Protein AF-A0AAV5JNC8-F1 (afdb_monomer_lite)

Radius of gyration: 47.77 Å; chains: 1; bounding box: 81×53×137 Å

Secondary structure (DSSP, 8-state):
-----------HHHHHHHHHHHHHHHHHHHHHHHHHHHHHHHHHHHHHHHHHHHHHHHHHHHHHHHHHHHHHHHHHHHHHHHHHHHHHHHHHHHHHHHHHHHHHHTT-HHHHHHHHHHHHHHHHHHHHHHHHT------

pLDDT: mean 85.84, std 18.43, range [35.84, 98.5]

Sequence (139 aa):
MAPVAARRACNPIEQTASKSAMQRQKKIKMDKKIKKTMKRLKVDMAKISKDQRGIREEQRKIREKLEEIGSQCAQLREETELIFKQKAGNQVLLILVFQIIKARQDRDFGKAASLACTLRDLIAKQKGKRMLMACPKRV

Foldseek 3Di:
DDDDDDPPPDDVVVVVVVVVVVVVVVVVVVVVVVVVVVVVVVVVVVVVVVVVVVVVVVVVVVVVVVVVVVVVVVVVVVVVVVVVVVVVLVVVLVVLVVVLVVCVVVVVVVSNVVSVVVSVVSVVVVVVVVVVPPDDPDD

Structure (mmCIF, N/CA/C/O backbone):
data_AF-A0AAV5JNC8-F1
#
_entry.id   AF-A0AAV5JNC8-F1
#
loop_
_atom_site.group_PDB
_atom_site.id
_atom_site.type_symbol
_atom_site.label_atom_id
_atom_site.label_alt_id
_atom_site.label_comp_id
_atom_site.label_asym_id
_atom_site.label_entity_id
_atom_site.label_seq_id
_atom_site.pdbx_PDB_ins_code
_atom_site.Cartn_x
_atom_site.Cartn_y
_atom_site.Cartn_z
_atom_site.occupancy
_atom_site.B_iso_or_equiv
_atom_site.auth_seq_id
_atom_site.auth_comp_id
_atom_site.auth_asym_id
_atom_site.auth_atom_id
_atom_site.pdbx_PDB_model_num
ATOM 1 N N . MET A 1 1 ? 48.790 38.769 -94.640 1.00 44.72 1 MET A N 1
ATOM 2 C CA . MET A 1 1 ? 49.067 37.666 -93.697 1.00 44.72 1 MET A CA 1
ATOM 3 C C . MET A 1 1 ? 48.108 37.759 -92.520 1.00 44.72 1 MET A C 1
ATOM 5 O O . MET A 1 1 ? 48.087 38.793 -91.874 1.00 44.72 1 MET A O 1
ATOM 9 N N . ALA A 1 2 ? 47.325 36.711 -92.259 1.00 38.22 2 ALA A N 1
ATOM 10 C CA . ALA A 1 2 ? 46.597 36.507 -91.004 1.00 38.22 2 ALA A CA 1
ATOM 11 C C . ALA A 1 2 ? 46.533 34.989 -90.746 1.00 38.22 2 ALA A C 1
ATOM 13 O O . ALA A 1 2 ? 46.202 34.257 -91.683 1.00 38.22 2 ALA A O 1
ATOM 14 N N . PRO A 1 3 ? 46.876 34.479 -89.549 1.00 53.50 3 PRO A N 1
ATOM 15 C CA . PRO A 1 3 ? 46.793 33.052 -89.291 1.00 53.50 3 PRO A CA 1
ATOM 16 C C . PRO A 1 3 ? 45.332 32.683 -89.027 1.00 53.50 3 PRO A C 1
ATOM 18 O O . PRO A 1 3 ? 44.703 33.176 -88.090 1.00 53.50 3 PRO A O 1
ATOM 21 N N . VAL A 1 4 ? 44.781 31.808 -89.866 1.00 50.28 4 VAL A N 1
ATOM 22 C CA . VAL A 1 4 ? 43.481 31.183 -89.620 1.00 50.28 4 VAL A CA 1
ATOM 23 C C . VAL A 1 4 ? 43.648 30.256 -88.420 1.00 50.28 4 VAL A C 1
ATOM 25 O O . VAL A 1 4 ? 44.369 29.262 -88.479 1.00 50.28 4 VAL A O 1
ATOM 28 N N . ALA A 1 5 ? 43.011 30.613 -87.308 1.00 53.72 5 ALA A N 1
ATOM 29 C CA . ALA A 1 5 ? 42.992 29.808 -86.099 1.00 53.72 5 ALA A CA 1
ATOM 30 C C . ALA A 1 5 ? 42.397 28.425 -86.406 1.00 53.72 5 ALA A C 1
ATOM 32 O O . ALA A 1 5 ? 41.202 28.294 -86.686 1.00 53.72 5 ALA A O 1
ATOM 33 N N . ALA A 1 6 ? 43.229 27.386 -86.331 1.00 51.44 6 ALA A N 1
ATOM 34 C CA . ALA A 1 6 ? 42.772 26.008 -86.350 1.00 51.44 6 ALA A CA 1
ATOM 35 C C . ALA A 1 6 ? 41.863 25.790 -85.132 1.00 51.44 6 ALA A C 1
ATOM 37 O O . ALA A 1 6 ? 42.324 25.727 -83.990 1.00 51.44 6 ALA A O 1
ATOM 38 N N . ARG A 1 7 ? 40.547 25.696 -85.361 1.00 50.75 7 ARG A N 1
ATOM 39 C CA . ARG A 1 7 ? 39.620 25.222 -84.332 1.00 50.75 7 ARG A CA 1
ATOM 40 C C . ARG A 1 7 ? 40.045 23.801 -83.975 1.00 50.75 7 ARG A C 1
ATOM 42 O O . ARG A 1 7 ? 39.863 22.888 -84.773 1.00 50.75 7 ARG A O 1
ATOM 49 N N . ARG A 1 8 ? 40.603 23.609 -82.775 1.00 51.38 8 ARG A N 1
ATOM 50 C CA . ARG A 1 8 ? 40.710 22.283 -82.156 1.00 51.38 8 ARG A CA 1
ATOM 51 C C . ARG A 1 8 ? 39.294 21.713 -82.069 1.00 51.38 8 ARG A C 1
ATOM 53 O O . ARG A 1 8 ? 38.520 22.107 -81.198 1.00 51.38 8 ARG A O 1
ATOM 60 N N . ALA A 1 9 ? 38.949 20.818 -82.989 1.00 51.72 9 ALA A N 1
ATOM 61 C CA . ALA A 1 9 ? 37.780 19.971 -82.852 1.00 51.72 9 ALA A CA 1
ATOM 62 C C . ALA A 1 9 ? 38.022 19.086 -81.625 1.00 51.72 9 ALA A C 1
ATOM 64 O O . ALA A 1 9 ? 38.915 18.243 -81.611 1.00 51.72 9 ALA A O 1
ATOM 65 N N . CYS A 1 10 ? 37.295 19.354 -80.544 1.00 53.88 10 CYS A N 1
ATOM 66 C CA . CYS A 1 10 ? 37.383 18.547 -79.340 1.00 53.88 10 CYS A CA 1
ATOM 67 C C . CYS A 1 10 ? 36.734 17.187 -79.637 1.00 53.88 10 CYS A C 1
ATOM 69 O O . CYS A 1 10 ? 35.548 17.130 -79.966 1.00 53.88 10 CYS A O 1
ATOM 71 N N . ASN A 1 11 ? 37.519 16.109 -79.566 1.00 57.88 11 ASN A N 1
ATOM 72 C CA . ASN A 1 11 ? 37.069 14.762 -79.907 1.00 57.88 11 ASN A CA 1
ATOM 73 C C . ASN A 1 11 ? 35.966 14.285 -78.933 1.00 57.88 11 ASN A C 1
ATOM 75 O O . ASN A 1 11 ? 36.167 14.318 -77.714 1.00 57.88 11 ASN A O 1
ATOM 79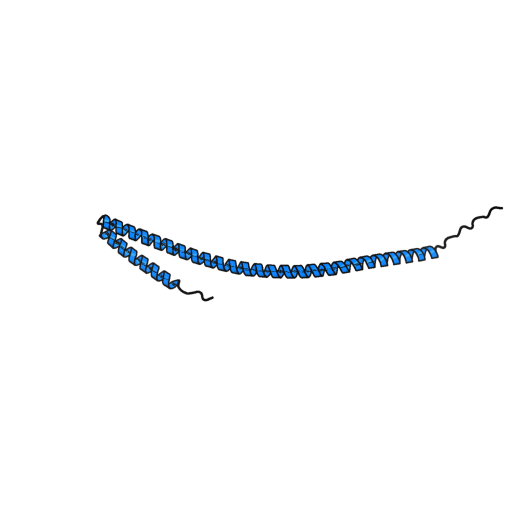 N N . PRO A 1 12 ? 34.818 13.774 -79.423 1.00 54.94 12 PRO A N 1
ATOM 80 C CA . PRO A 1 12 ? 33.723 13.277 -78.578 1.00 54.94 12 PRO A CA 1
ATOM 81 C C . PRO A 1 12 ? 34.144 12.158 -77.607 1.00 54.94 12 PRO A C 1
ATOM 83 O O . PRO A 1 12 ? 33.604 12.037 -76.506 1.00 54.94 12 PRO A O 1
ATOM 86 N N . ILE A 1 13 ? 35.150 11.363 -77.982 1.00 53.31 13 ILE A N 1
ATOM 87 C CA . ILE A 1 13 ? 35.663 10.227 -77.202 1.00 53.31 13 ILE A CA 1
ATOM 88 C C . ILE A 1 13 ? 36.350 10.703 -75.906 1.00 53.31 13 ILE A C 1
ATOM 90 O O . ILE A 1 13 ? 36.084 10.157 -74.835 1.00 53.31 13 ILE A O 1
ATOM 94 N N . GLU A 1 14 ? 37.129 11.789 -75.944 1.00 49.56 14 GLU A N 1
ATOM 95 C CA . GLU A 1 14 ? 37.761 12.366 -74.742 1.00 49.56 14 GLU A CA 1
ATOM 96 C C . GLU A 1 14 ? 36.726 12.987 -73.786 1.00 49.56 14 GLU A C 1
ATOM 98 O O . GLU A 1 14 ? 36.845 12.889 -72.560 1.00 49.56 14 GLU A O 1
ATOM 103 N N . GLN A 1 15 ? 35.643 13.557 -74.329 1.00 54.50 15 GLN A N 1
ATOM 104 C CA . GLN A 1 15 ? 34.549 14.111 -73.526 1.00 54.50 15 GLN A CA 1
ATOM 105 C C . GLN A 1 15 ? 33.727 13.028 -72.810 1.00 54.50 15 GLN A C 1
ATOM 107 O O . GLN A 1 15 ? 33.254 13.255 -71.695 1.00 54.50 15 GLN A O 1
ATOM 112 N N . THR A 1 16 ? 33.545 11.851 -73.417 1.00 54.56 16 THR A N 1
ATOM 113 C CA . THR A 1 16 ? 32.802 10.734 -72.800 1.00 54.56 16 THR A CA 1
ATOM 114 C C . THR A 1 16 ? 33.594 10.038 -71.688 1.00 54.56 16 THR A C 1
ATOM 116 O O . THR A 1 16 ? 33.025 9.758 -70.629 1.00 54.56 16 THR A O 1
ATOM 119 N N . ALA A 1 17 ? 34.909 9.854 -71.854 1.00 57.62 17 ALA A N 1
ATOM 120 C CA . ALA A 1 17 ? 35.793 9.310 -70.818 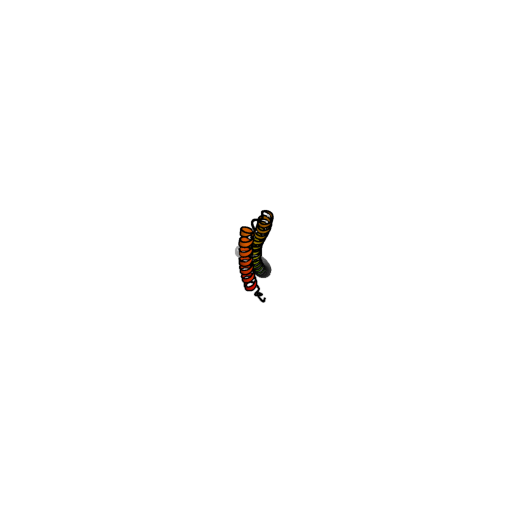1.00 57.62 17 ALA A CA 1
ATOM 121 C C . ALA A 1 17 ? 35.926 10.248 -69.598 1.00 57.62 17 ALA A C 1
ATOM 123 O O . ALA A 1 17 ? 35.885 9.804 -68.449 1.00 57.62 17 ALA A O 1
ATOM 124 N N . SER A 1 18 ? 35.997 11.563 -69.829 1.00 61.97 18 SER A N 1
ATOM 125 C CA . SER A 1 18 ? 36.025 12.571 -68.758 1.00 61.97 18 SER A CA 1
ATOM 126 C C . SER A 1 18 ? 34.704 12.621 -67.965 1.00 61.97 18 SER A C 1
ATOM 128 O O . SER A 1 18 ? 34.698 12.675 -66.729 1.00 61.97 18 SER A O 1
ATOM 130 N N . LYS A 1 19 ? 33.554 12.494 -68.647 1.00 66.06 19 LYS A N 1
ATOM 131 C CA . LYS A 1 19 ? 32.226 12.430 -68.007 1.00 66.06 19 LYS A CA 1
ATOM 132 C C . LYS A 1 19 ? 32.032 11.159 -67.169 1.00 66.06 19 LYS A C 1
ATOM 134 O O . LYS A 1 19 ? 31.502 11.252 -66.057 1.00 66.06 19 LYS A O 1
ATOM 139 N N . SER A 1 20 ? 32.478 9.996 -67.652 1.00 71.31 20 SER A N 1
ATOM 140 C CA . SER A 1 20 ? 32.364 8.722 -66.923 1.00 71.31 20 SER A CA 1
ATOM 141 C C . SER A 1 20 ? 33.287 8.670 -65.696 1.00 71.31 20 SER A C 1
ATOM 143 O O . SER A 1 20 ? 32.867 8.230 -64.619 1.00 71.31 20 SER A O 1
ATOM 145 N N . ALA A 1 21 ? 34.499 9.226 -65.794 1.00 77.69 21 ALA A N 1
ATOM 146 C CA . ALA A 1 21 ? 35.404 9.406 -64.660 1.00 77.69 21 ALA A CA 1
ATOM 147 C C . ALA A 1 21 ? 34.809 10.346 -63.594 1.00 77.69 21 ALA A C 1
ATOM 149 O O . ALA A 1 21 ? 34.814 10.022 -62.400 1.00 77.69 21 ALA A O 1
ATOM 150 N N . MET A 1 22 ? 34.204 11.466 -64.012 1.00 77.56 22 MET A N 1
ATOM 151 C CA . MET A 1 22 ? 33.528 12.398 -63.104 1.00 77.56 22 MET A CA 1
ATOM 152 C C . MET A 1 22 ? 32.323 11.749 -62.397 1.00 77.56 22 MET A C 1
ATOM 154 O O . MET A 1 22 ? 32.132 11.946 -61.193 1.00 77.56 22 MET A O 1
ATOM 158 N N . GLN A 1 23 ? 31.518 10.945 -63.102 1.00 83.12 23 GLN A N 1
ATOM 159 C CA . GLN A 1 23 ? 30.410 10.189 -62.501 1.00 83.12 23 GLN A CA 1
ATOM 160 C C . GLN A 1 23 ? 30.901 9.149 -61.484 1.00 83.12 23 GLN A C 1
ATOM 162 O O . GLN A 1 23 ? 30.362 9.069 -60.376 1.00 83.12 23 GLN A O 1
ATOM 167 N N . ARG A 1 24 ? 31.971 8.407 -61.800 1.00 86.25 24 ARG A N 1
ATOM 168 C CA . ARG A 1 24 ? 32.594 7.449 -60.873 1.00 86.25 24 ARG A CA 1
ATOM 169 C C . ARG A 1 24 ? 33.103 8.140 -59.608 1.00 86.25 24 ARG A C 1
ATOM 171 O O . ARG A 1 24 ? 32.877 7.652 -58.501 1.00 86.25 24 ARG A O 1
ATOM 178 N N . GLN A 1 25 ? 33.722 9.312 -59.742 1.00 86.94 25 GLN A N 1
ATOM 179 C CA . GLN A 1 25 ? 34.212 10.084 -58.600 1.00 86.94 25 GLN A CA 1
ATOM 180 C C . GLN A 1 25 ? 33.070 10.640 -57.733 1.00 86.94 25 GLN A C 1
ATOM 182 O O . GLN A 1 25 ? 33.182 10.647 -56.504 1.00 86.94 25 GLN A O 1
ATOM 187 N N . LYS A 1 26 ? 31.946 11.054 -58.341 1.00 89.00 26 LYS A N 1
ATOM 188 C CA . LYS A 1 26 ? 30.717 11.426 -57.613 1.00 89.00 26 LYS A CA 1
ATOM 189 C C . LYS A 1 26 ? 30.156 10.240 -56.822 1.00 89.00 26 LYS A C 1
ATOM 191 O O . LYS A 1 26 ? 29.861 10.408 -55.640 1.00 89.00 26 LYS A O 1
ATOM 196 N N . LYS A 1 27 ? 30.095 9.045 -57.421 1.00 91.25 27 LYS A N 1
ATOM 197 C CA . LYS A 1 27 ? 29.639 7.813 -56.753 1.00 91.25 27 LYS A CA 1
ATOM 198 C C . LYS A 1 27 ? 30.511 7.462 -55.543 1.00 91.25 27 LYS A C 1
ATOM 200 O O . LYS A 1 27 ? 29.994 7.353 -54.439 1.00 91.25 27 LYS A O 1
ATOM 205 N N . ILE A 1 28 ? 31.839 7.464 -55.699 1.00 91.19 28 ILE A N 1
ATOM 206 C CA . ILE A 1 28 ? 32.786 7.220 -54.592 1.00 91.19 28 ILE A CA 1
ATOM 207 C C . ILE A 1 28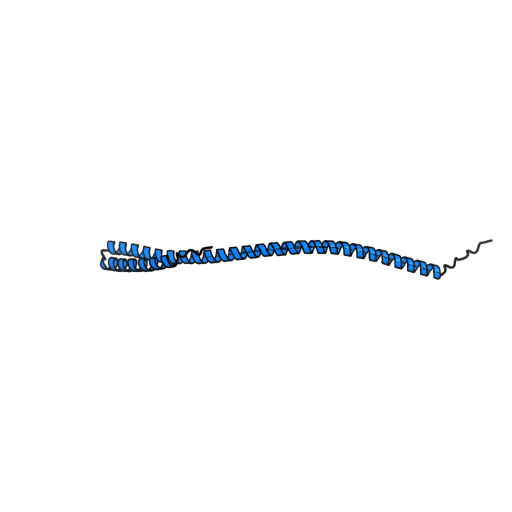 ? 32.602 8.234 -53.451 1.00 91.19 28 ILE A C 1
ATOM 209 O O . ILE A 1 28 ? 32.677 7.877 -52.273 1.00 91.19 28 ILE A O 1
ATOM 213 N N . LYS A 1 29 ? 32.369 9.516 -53.768 1.00 92.69 29 LYS A N 1
ATOM 214 C CA . LYS A 1 29 ? 32.100 10.549 -52.754 1.00 92.69 29 LYS A CA 1
ATOM 215 C C . LYS A 1 29 ? 30.784 10.286 -52.013 1.00 92.69 29 LYS A C 1
ATOM 217 O O . LYS A 1 29 ? 30.753 10.454 -50.794 1.00 92.69 29 LYS A O 1
ATOM 222 N N . MET A 1 30 ? 29.727 9.869 -52.711 1.00 93.44 30 MET A N 1
ATOM 223 C CA . MET A 1 30 ? 28.454 9.493 -52.084 1.00 93.44 30 MET A CA 1
ATOM 224 C C . MET A 1 30 ? 28.605 8.255 -51.199 1.00 93.44 30 MET A C 1
ATOM 226 O O . MET A 1 30 ? 28.219 8.308 -50.034 1.00 93.44 30 MET A O 1
ATOM 230 N N . ASP A 1 31 ? 29.278 7.210 -51.676 1.00 94.75 31 ASP A N 1
ATOM 231 C CA . ASP A 1 31 ? 29.522 5.986 -50.906 1.00 94.75 31 ASP A CA 1
ATOM 232 C C . ASP A 1 31 ? 30.317 6.276 -49.624 1.00 94.75 31 ASP A C 1
ATOM 234 O O . ASP A 1 31 ? 30.001 5.766 -48.548 1.00 94.75 31 ASP A O 1
ATOM 238 N N . LYS A 1 32 ? 31.312 7.174 -49.689 1.00 94.88 32 LYS A N 1
ATOM 239 C CA . LYS A 1 32 ? 32.045 7.646 -48.501 1.00 94.88 32 LYS A CA 1
ATOM 240 C C . LYS A 1 32 ? 31.135 8.380 -47.509 1.00 94.88 32 LYS A C 1
ATOM 242 O O . LYS A 1 32 ? 31.270 8.169 -46.301 1.00 94.88 32 LYS A O 1
ATOM 247 N N . LYS A 1 33 ? 30.208 9.220 -47.990 1.00 95.38 33 LYS A N 1
ATOM 248 C CA . LYS A 1 33 ? 29.222 9.908 -47.135 1.00 95.38 33 LYS A CA 1
ATOM 249 C C . LYS A 1 33 ? 28.277 8.906 -46.470 1.00 95.38 33 LYS A C 1
ATOM 251 O O . LYS A 1 33 ? 28.119 8.975 -45.253 1.00 95.38 33 LYS A O 1
ATOM 256 N N . ILE A 1 34 ? 27.740 7.953 -47.233 1.00 95.75 34 ILE A N 1
ATOM 257 C CA . ILE A 1 34 ? 26.858 6.885 -46.738 1.00 95.75 34 ILE A CA 1
ATOM 258 C C . ILE A 1 34 ? 27.587 6.024 -45.701 1.00 95.75 34 ILE A C 1
ATOM 260 O O . ILE A 1 34 ? 27.076 5.762 -44.617 1.00 95.75 34 ILE A O 1
ATOM 264 N N . LYS A 1 35 ? 28.840 5.643 -45.960 1.00 96.25 35 LYS A N 1
ATOM 265 C CA . LYS A 1 35 ? 29.640 4.876 -44.996 1.00 96.25 35 LYS A CA 1
ATOM 266 C C . LYS A 1 35 ? 29.860 5.653 -43.694 1.00 96.25 35 LYS A C 1
ATOM 268 O O . LYS A 1 35 ? 29.833 5.060 -42.617 1.00 96.25 35 LYS A O 1
ATOM 273 N N . LYS A 1 36 ? 30.059 6.975 -43.765 1.00 96.38 36 LYS A N 1
ATOM 274 C CA . LYS A 1 36 ? 30.195 7.837 -42.577 1.00 96.38 36 LYS A CA 1
ATOM 275 C C . LYS A 1 36 ? 28.881 7.944 -41.798 1.00 96.38 36 LYS A C 1
ATOM 277 O O . LYS A 1 36 ? 28.914 7.868 -40.571 1.00 96.38 36 LYS A O 1
ATOM 282 N N . THR A 1 37 ? 27.742 8.108 -42.473 1.00 97.12 37 THR A N 1
ATOM 283 C CA . THR A 1 37 ? 26.427 8.147 -41.809 1.00 97.12 37 THR A CA 1
ATOM 284 C C . THR A 1 37 ? 26.091 6.807 -41.170 1.00 97.12 37 THR A C 1
ATOM 286 O O . THR A 1 37 ? 25.742 6.793 -39.997 1.00 97.12 37 THR A O 1
ATOM 289 N N . MET A 1 38 ? 26.313 5.688 -41.864 1.00 96.94 38 MET A N 1
ATOM 290 C CA . MET A 1 38 ? 26.114 4.347 -41.305 1.00 96.94 38 MET A CA 1
ATOM 291 C C . MET A 1 38 ? 26.968 4.091 -40.062 1.00 96.94 38 MET A C 1
ATOM 293 O O . MET A 1 38 ? 26.488 3.499 -39.101 1.00 96.94 38 MET A O 1
ATOM 297 N N . LYS A 1 39 ? 28.231 4.541 -40.048 1.00 97.06 39 LYS A N 1
ATOM 298 C CA . LYS A 1 39 ? 29.087 4.418 -38.858 1.00 97.06 39 LYS A CA 1
ATOM 299 C C . LYS A 1 39 ? 28.514 5.175 -37.660 1.00 97.06 39 LYS A C 1
ATOM 301 O O . LYS A 1 39 ? 28.485 4.613 -36.573 1.00 97.06 39 LYS A O 1
ATOM 306 N N . ARG A 1 40 ? 28.044 6.411 -37.861 1.00 97.31 40 ARG A N 1
ATOM 307 C CA . ARG A 1 40 ? 27.406 7.202 -36.794 1.00 97.31 40 ARG A CA 1
ATOM 308 C C . ARG A 1 40 ? 26.125 6.543 -36.299 1.00 97.31 40 ARG A C 1
ATOM 310 O O . ARG A 1 40 ? 26.010 6.295 -35.109 1.00 97.31 40 ARG A O 1
ATOM 317 N N . LEU A 1 41 ? 25.259 6.128 -37.223 1.00 97.94 41 LEU A N 1
ATOM 318 C CA . LEU A 1 41 ? 24.013 5.439 -36.896 1.00 97.94 41 LEU A CA 1
ATOM 319 C C . LEU A 1 41 ? 24.258 4.190 -36.037 1.00 97.94 41 LEU A C 1
ATOM 321 O O . LEU A 1 41 ? 23.566 3.983 -35.052 1.00 97.94 41 LEU A O 1
ATOM 325 N N . LYS A 1 42 ? 25.277 3.380 -36.354 1.00 97.81 42 LYS A N 1
ATOM 326 C CA . LYS A 1 42 ? 25.634 2.204 -35.542 1.00 97.81 42 LYS A CA 1
ATOM 327 C C . LYS A 1 42 ? 26.034 2.571 -34.110 1.00 97.81 42 LYS A C 1
ATOM 329 O O . LYS A 1 42 ? 25.659 1.858 -33.184 1.00 97.81 42 LYS A O 1
ATOM 334 N N . VAL A 1 43 ? 26.785 3.658 -33.931 1.00 98.00 43 VAL A N 1
ATOM 335 C CA . VAL A 1 43 ? 27.172 4.151 -32.599 1.00 98.00 43 VAL A CA 1
ATOM 336 C C . VAL A 1 43 ? 25.942 4.636 -31.834 1.00 98.00 43 VAL A C 1
ATOM 338 O O . VAL A 1 43 ? 25.743 4.233 -30.689 1.00 98.00 43 VAL A O 1
ATOM 341 N N . ASP A 1 44 ? 25.082 5.422 -32.481 1.00 98.12 44 ASP A N 1
ATOM 342 C CA . ASP A 1 44 ? 23.857 5.942 -31.869 1.00 98.12 44 ASP A CA 1
ATOM 343 C C . ASP A 1 44 ? 22.909 4.803 -31.476 1.00 98.12 44 ASP A C 1
ATOM 345 O O . ASP A 1 44 ? 22.418 4.759 -30.351 1.00 98.12 44 ASP A O 1
ATOM 349 N N . MET A 1 45 ? 22.724 3.813 -32.355 1.00 98.00 45 MET A N 1
ATOM 350 C CA . MET A 1 45 ? 21.928 2.617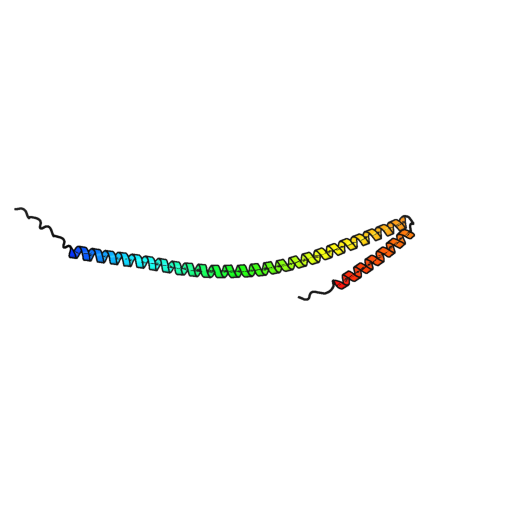 -32.069 1.00 98.00 45 MET A CA 1
ATOM 351 C C . MET A 1 45 ? 22.487 1.817 -30.890 1.00 98.00 45 MET A C 1
ATOM 353 O O . MET A 1 45 ? 21.717 1.339 -30.055 1.00 98.00 45 MET A O 1
ATOM 357 N N . ALA A 1 46 ? 23.811 1.672 -30.790 1.00 97.81 46 ALA A N 1
ATOM 358 C CA . ALA A 1 46 ? 24.440 0.987 -29.664 1.00 97.81 46 ALA A CA 1
ATOM 359 C C . ALA A 1 46 ? 24.214 1.741 -28.344 1.00 97.81 46 ALA A C 1
ATOM 361 O O . ALA A 1 46 ? 23.909 1.112 -27.326 1.00 97.81 46 ALA A O 1
ATOM 362 N N . LYS A 1 47 ? 24.303 3.078 -28.370 1.00 98.12 47 LYS A N 1
ATOM 363 C CA . LYS A 1 47 ? 24.007 3.936 -27.216 1.00 98.12 47 LYS A CA 1
ATOM 364 C C . LYS A 1 47 ? 22.542 3.808 -26.795 1.00 98.12 47 LYS A C 1
ATOM 366 O O . LYS A 1 47 ? 22.284 3.435 -25.657 1.00 98.12 47 LYS A O 1
ATOM 371 N N . ILE A 1 48 ? 21.602 3.986 -27.726 1.00 98.12 48 ILE A N 1
ATOM 372 C CA . ILE A 1 48 ? 20.160 3.829 -27.474 1.00 98.12 48 ILE A CA 1
ATOM 373 C C . ILE A 1 48 ? 19.862 2.445 -26.890 1.00 98.12 48 ILE A C 1
ATOM 375 O O . ILE A 1 48 ? 19.124 2.326 -25.918 1.00 98.12 48 ILE A O 1
ATOM 379 N N . SER A 1 49 ? 20.475 1.390 -27.432 1.00 97.75 49 SER A N 1
ATOM 380 C CA . SER A 1 49 ? 20.288 0.027 -26.925 1.00 97.75 49 SER A CA 1
ATOM 381 C C . SER A 1 49 ? 20.769 -0.132 -25.480 1.00 97.75 49 SER A C 1
ATOM 383 O O . SER A 1 49 ? 20.161 -0.872 -24.706 1.00 97.75 49 SER A O 1
ATOM 385 N N . LYS A 1 50 ? 21.862 0.542 -25.102 1.00 98.12 50 LYS A N 1
ATOM 386 C CA . LYS A 1 50 ? 22.364 0.557 -23.722 1.00 98.12 50 LYS A CA 1
ATOM 387 C C . LYS A 1 50 ? 21.415 1.324 -22.805 1.00 98.12 50 LYS A C 1
ATOM 389 O O . LYS A 1 50 ? 21.046 0.793 -21.760 1.00 98.12 50 LYS A O 1
ATOM 394 N N . ASP A 1 51 ? 20.981 2.504 -23.226 1.00 98.31 51 ASP A N 1
ATOM 395 C CA . ASP A 1 51 ? 20.083 3.361 -22.451 1.00 98.31 51 ASP A CA 1
ATOM 396 C C . ASP A 1 51 ? 18.734 2.661 -22.219 1.00 98.31 51 ASP A C 1
ATOM 398 O O . ASP A 1 51 ? 18.252 2.587 -21.092 1.00 98.31 51 ASP A O 1
ATOM 402 N N . GLN A 1 52 ? 18.176 2.015 -23.247 1.00 98.31 52 GLN A N 1
ATOM 403 C CA . GLN A 1 52 ? 16.949 1.221 -23.133 1.00 98.31 52 GLN A CA 1
ATOM 404 C C . GLN A 1 52 ? 17.076 0.041 -22.164 1.00 98.31 52 GLN A C 1
ATOM 406 O O . GLN A 1 52 ? 16.108 -0.286 -21.478 1.00 98.31 52 GLN A O 1
ATOM 411 N N . ARG A 1 53 ? 18.241 -0.619 -22.093 1.00 98.00 53 ARG A N 1
ATOM 412 C CA . ARG A 1 53 ? 18.474 -1.661 -21.078 1.00 98.00 53 ARG A CA 1
ATOM 413 C C . ARG A 1 53 ? 18.444 -1.071 -19.671 1.00 98.00 53 ARG A C 1
ATOM 415 O O . ARG A 1 53 ? 17.788 -1.650 -18.815 1.00 98.00 53 ARG A O 1
ATOM 422 N N . GLY A 1 54 ? 19.086 0.079 -19.461 1.00 98.31 54 GLY A N 1
ATOM 423 C CA . GLY A 1 54 ? 19.043 0.793 -18.182 1.00 98.31 54 GLY A CA 1
ATOM 424 C C . GLY A 1 54 ? 17.620 1.186 -17.785 1.00 98.31 54 GLY A C 1
ATOM 425 O O . GLY A 1 54 ? 17.189 0.893 -16.678 1.00 98.31 54 GLY A O 1
ATOM 426 N N . ILE A 1 55 ? 16.846 1.749 -18.717 1.00 98.50 55 ILE A N 1
ATOM 427 C CA . ILE A 1 55 ? 15.443 2.117 -18.474 1.00 98.50 55 ILE A CA 1
ATOM 428 C C . ILE A 1 55 ? 14.615 0.898 -18.055 1.00 98.50 55 ILE A C 1
ATOM 430 O O . ILE A 1 55 ? 13.854 0.982 -17.095 1.00 98.50 55 ILE A O 1
ATOM 434 N N . ARG A 1 56 ? 14.761 -0.242 -18.743 1.00 98.25 56 ARG A N 1
ATOM 435 C CA . ARG A 1 56 ? 14.026 -1.471 -18.394 1.00 98.25 56 ARG A CA 1
ATOM 436 C C . ARG A 1 56 ? 14.370 -1.979 -16.996 1.00 98.25 56 ARG A C 1
ATOM 438 O O . ARG A 1 56 ? 13.474 -2.426 -16.285 1.00 98.25 56 ARG A O 1
ATOM 445 N N . GLU A 1 57 ? 15.639 -1.894 -16.620 1.00 98.19 57 GLU A N 1
ATOM 446 C CA . GLU A 1 57 ? 16.118 -2.294 -15.300 1.00 98.19 57 GLU A CA 1
ATOM 447 C C . GLU A 1 57 ? 15.548 -1.394 -14.197 1.00 98.19 57 GLU A C 1
ATOM 449 O O . GLU A 1 57 ? 14.979 -1.887 -13.226 1.00 98.19 57 GLU A O 1
ATOM 454 N N . GLU A 1 58 ? 15.604 -0.075 -14.375 1.00 98.38 58 GLU A N 1
ATOM 455 C CA . GLU A 1 58 ? 15.021 0.862 -13.408 1.00 98.38 58 GLU A CA 1
ATOM 456 C C . GLU A 1 58 ? 13.499 0.708 -13.313 1.00 98.38 58 GLU A C 1
ATOM 458 O O . GLU A 1 58 ? 12.939 0.693 -12.219 1.00 98.38 58 GLU A O 1
ATOM 463 N N . GLN A 1 59 ? 12.812 0.487 -14.436 1.00 98.38 59 GLN A N 1
ATOM 464 C CA . GLN A 1 59 ? 11.380 0.185 -14.429 1.00 98.38 59 GLN A CA 1
ATOM 465 C C . GLN A 1 59 ? 11.046 -1.104 -13.672 1.00 98.38 59 GLN A C 1
ATOM 467 O O . GLN A 1 59 ? 9.994 -1.171 -13.037 1.00 98.38 59 GLN A O 1
ATOM 472 N N . ARG A 1 60 ? 11.903 -2.131 -13.737 1.00 98.00 60 ARG A N 1
ATOM 473 C CA . ARG A 1 60 ? 11.727 -3.358 -12.949 1.00 98.00 60 ARG A CA 1
ATOM 474 C C . ARG A 1 60 ? 11.809 -3.051 -11.455 1.00 98.00 60 ARG A C 1
ATOM 476 O O . ARG A 1 60 ? 10.871 -3.376 -10.738 1.00 98.00 60 ARG A O 1
ATOM 483 N N . LYS A 1 61 ? 12.852 -2.340 -11.020 1.00 98.25 61 LYS A N 1
ATOM 484 C CA . LYS A 1 61 ? 13.024 -1.938 -9.613 1.00 98.25 61 LYS A CA 1
ATOM 485 C C . LYS A 1 61 ? 11.858 -1.090 -9.104 1.00 98.25 61 LYS A C 1
ATOM 487 O O . LYS A 1 61 ? 11.433 -1.239 -7.965 1.00 98.25 61 LYS A O 1
ATOM 492 N N . ILE A 1 62 ? 11.338 -0.185 -9.938 1.00 98.31 62 ILE A N 1
ATOM 493 C CA . ILE A 1 62 ? 10.166 0.630 -9.589 1.00 98.31 62 ILE A CA 1
ATOM 494 C C . ILE A 1 62 ? 8.936 -0.259 -9.377 1.00 98.31 62 ILE A C 1
ATOM 496 O O . ILE A 1 62 ? 8.220 -0.054 -8.403 1.00 98.31 62 ILE A O 1
ATOM 500 N N . ARG A 1 63 ? 8.698 -1.249 -10.249 1.00 98.19 63 ARG A N 1
ATOM 501 C CA . ARG A 1 63 ? 7.578 -2.192 -10.091 1.00 98.19 63 ARG A CA 1
ATOM 502 C C . ARG A 1 63 ? 7.686 -3.000 -8.803 1.00 98.19 63 ARG A C 1
ATOM 504 O O . ARG A 1 63 ? 6.723 -3.023 -8.051 1.00 98.19 63 ARG A O 1
ATOM 511 N N . GLU A 1 64 ? 8.856 -3.564 -8.518 1.00 97.75 64 GLU A N 1
ATOM 512 C CA . GLU A 1 64 ? 9.103 -4.328 -7.285 1.00 97.75 64 GLU A CA 1
ATOM 513 C C . GLU A 1 64 ? 8.806 -3.484 -6.033 1.00 97.75 64 GLU A C 1
ATOM 515 O O . GLU A 1 64 ? 8.072 -3.912 -5.146 1.00 97.75 64 GLU A O 1
ATOM 520 N N . LYS A 1 65 ? 9.287 -2.234 -5.996 1.00 98.19 65 LYS A N 1
ATOM 521 C CA . LYS A 1 65 ? 8.998 -1.308 -4.888 1.00 98.19 65 LYS A CA 1
ATOM 522 C C . LYS A 1 65 ? 7.518 -0.949 -4.782 1.00 98.19 65 LYS A C 1
ATOM 524 O O . LYS A 1 65 ? 7.003 -0.811 -3.679 1.00 98.19 65 LYS A O 1
ATOM 529 N N . LEU A 1 66 ? 6.830 -0.759 -5.908 1.00 98.25 66 LEU A N 1
ATOM 530 C CA . LEU A 1 66 ? 5.395 -0.467 -5.904 1.00 98.25 66 LEU A CA 1
ATOM 531 C C . LEU A 1 66 ? 4.572 -1.657 -5.402 1.00 98.25 66 LEU A C 1
ATOM 533 O O . LEU A 1 66 ? 3.591 -1.445 -4.695 1.00 98.25 66 LEU A O 1
ATOM 537 N N . GLU A 1 67 ? 4.969 -2.884 -5.732 1.00 97.62 67 GLU A N 1
ATOM 538 C CA . GLU A 1 67 ? 4.344 -4.099 -5.202 1.00 97.62 67 GLU A CA 1
ATOM 539 C C . GLU A 1 67 ? 4.555 -4.220 -3.687 1.00 97.62 67 GLU A C 1
ATOM 541 O O . GLU A 1 67 ? 3.598 -4.483 -2.956 1.00 97.62 67 GLU A O 1
ATOM 546 N N . GLU A 1 68 ? 5.767 -3.942 -3.197 1.00 97.81 68 GLU A N 1
ATOM 547 C CA . GLU A 1 68 ? 6.062 -3.908 -1.760 1.00 97.81 68 GLU A CA 1
ATOM 548 C C . GLU A 1 68 ? 5.213 -2.856 -1.030 1.00 97.81 68 GLU A C 1
ATOM 550 O O . GLU A 1 68 ? 4.539 -3.176 -0.047 1.00 97.81 68 GLU A O 1
ATOM 555 N N . ILE A 1 69 ? 5.170 -1.624 -1.548 1.00 97.50 69 ILE A N 1
ATOM 556 C CA . ILE A 1 69 ? 4.326 -0.548 -1.008 1.00 97.50 69 ILE A CA 1
ATOM 557 C C . ILE A 1 69 ? 2.853 -0.966 -1.030 1.00 97.50 69 ILE A C 1
ATOM 559 O O . ILE A 1 69 ? 2.140 -0.769 -0.049 1.00 97.50 69 ILE A O 1
ATOM 563 N N . GLY A 1 70 ? 2.386 -1.572 -2.125 1.00 97.81 70 GLY A N 1
ATOM 564 C CA . GLY A 1 70 ? 1.016 -2.064 -2.250 1.00 97.81 70 GLY A CA 1
ATOM 565 C C . GLY A 1 70 ? 0.663 -3.088 -1.168 1.00 97.81 70 GLY A C 1
ATOM 566 O O . GLY A 1 70 ? -0.391 -2.977 -0.538 1.00 97.81 70 GLY A O 1
ATOM 567 N N . SER A 1 71 ? 1.566 -4.035 -0.901 1.00 96.88 71 SER A N 1
ATOM 568 C CA . SER A 1 71 ? 1.427 -5.018 0.180 1.00 96.88 71 SER A CA 1
ATOM 569 C C . SER A 1 71 ? 1.367 -4.349 1.558 1.00 96.88 71 SER A C 1
ATOM 571 O O . SER A 1 71 ? 0.450 -4.614 2.339 1.00 96.88 71 SER A O 1
ATOM 573 N N . GLN A 1 72 ? 2.281 -3.416 1.838 1.00 97.25 72 GLN A N 1
ATOM 574 C CA . GLN A 1 72 ? 2.302 -2.667 3.098 1.00 97.25 72 GLN A CA 1
ATOM 575 C C . GLN A 1 72 ? 1.019 -1.847 3.294 1.00 97.25 72 GLN A C 1
ATOM 577 O O . GLN A 1 72 ? 0.430 -1.858 4.374 1.00 97.25 72 GLN A O 1
ATOM 582 N N . CYS A 1 73 ? 0.522 -1.180 2.249 1.00 97.94 73 CYS A N 1
ATOM 583 C CA . CYS A 1 73 ? -0.741 -0.446 2.306 1.00 97.94 73 CYS A CA 1
ATOM 584 C C . CYS A 1 73 ? -1.939 -1.363 2.590 1.00 97.94 73 CYS A C 1
ATOM 586 O O . CYS A 1 73 ? -2.842 -0.970 3.332 1.00 97.94 73 CYS A O 1
ATOM 588 N N . ALA A 1 74 ? -1.961 -2.571 2.021 1.00 96.19 74 ALA A N 1
ATOM 589 C CA . ALA A 1 74 ? -3.013 -3.546 2.293 1.00 96.19 74 ALA A CA 1
ATOM 590 C C . ALA A 1 74 ? -2.996 -3.996 3.764 1.00 96.19 74 ALA A C 1
ATOM 592 O O . ALA A 1 74 ? -4.048 -4.009 4.406 1.00 96.19 74 ALA A O 1
ATOM 593 N N . GLN A 1 75 ? -1.810 -4.277 4.314 1.00 96.19 75 GLN A N 1
ATOM 594 C CA . GLN A 1 75 ? -1.638 -4.622 5.730 1.00 96.19 75 GLN A CA 1
ATOM 595 C C . GLN A 1 75 ? -2.082 -3.478 6.650 1.00 96.19 75 GLN A C 1
ATOM 597 O O . GLN A 1 75 ? -2.905 -3.687 7.538 1.00 96.19 75 GLN A O 1
ATOM 602 N N . LEU A 1 76 ? -1.630 -2.248 6.385 1.00 97.06 76 LEU A N 1
ATOM 603 C CA . LEU A 1 76 ? -2.023 -1.070 7.165 1.00 97.06 76 LEU A CA 1
ATOM 604 C C . LEU A 1 76 ? -3.537 -0.836 7.147 1.00 97.06 76 LEU A C 1
ATOM 606 O O . LEU A 1 76 ? -4.114 -0.431 8.160 1.00 97.06 76 LEU A O 1
ATOM 610 N N . ARG A 1 77 ? -4.207 -1.092 6.015 1.00 96.88 77 ARG A N 1
ATOM 611 C CA . ARG A 1 77 ? -5.670 -1.012 5.933 1.00 96.88 77 ARG A CA 1
ATOM 612 C C . ARG A 1 77 ? -6.332 -2.065 6.826 1.00 96.88 77 ARG A C 1
ATOM 614 O O . ARG A 1 77 ? -7.232 -1.709 7.584 1.00 96.88 77 ARG A O 1
ATOM 621 N N . GLU A 1 78 ? -5.878 -3.317 6.771 1.00 95.44 78 GLU A N 1
ATOM 622 C CA . GLU A 1 78 ? -6.394 -4.410 7.611 1.00 95.44 78 GLU A CA 1
ATOM 623 C C . GLU A 1 78 ? -6.227 -4.092 9.109 1.00 95.44 78 GLU A C 1
ATOM 625 O O . GLU A 1 78 ? -7.185 -4.178 9.885 1.00 95.44 78 GLU A O 1
ATOM 630 N N . GLU A 1 79 ? -5.037 -3.639 9.510 1.00 93.81 79 GLU A N 1
ATOM 631 C CA . GLU A 1 79 ? -4.740 -3.234 10.887 1.00 93.81 79 GLU A CA 1
ATOM 632 C C . GLU A 1 79 ? -5.605 -2.052 11.340 1.00 93.81 79 GLU A C 1
ATOM 634 O O . GLU A 1 79 ? -6.175 -2.070 12.434 1.00 93.81 79 GLU A O 1
ATOM 639 N N . THR A 1 80 ? -5.769 -1.039 10.487 1.00 95.69 80 THR A N 1
ATOM 640 C CA . THR A 1 80 ? -6.595 0.137 10.797 1.00 95.69 80 THR A CA 1
ATOM 641 C C . THR A 1 80 ? -8.063 -0.242 10.979 1.00 95.69 80 THR A C 1
ATOM 643 O O . THR A 1 80 ? -8.711 0.218 11.924 1.00 95.69 80 THR A O 1
ATOM 646 N N . GLU A 1 81 ? -8.604 -1.108 10.120 1.00 95.00 81 GLU A N 1
ATOM 647 C CA . GLU A 1 81 ? -9.966 -1.624 10.274 1.00 95.00 81 GLU A CA 1
ATOM 648 C C . GLU A 1 81 ? -10.138 -2.389 11.590 1.00 95.00 81 GLU A C 1
ATOM 650 O O . GLU A 1 81 ? -11.168 -2.257 12.262 1.00 95.00 81 GLU A O 1
ATOM 655 N N . LEU A 1 82 ? -9.131 -3.170 11.986 1.00 92.25 82 LEU A N 1
ATOM 656 C CA . LEU A 1 82 ? -9.133 -3.895 13.252 1.00 92.25 82 LEU A CA 1
ATOM 657 C C . LEU A 1 82 ? -9.129 -2.933 14.445 1.00 92.25 82 LEU A C 1
ATOM 659 O O . LEU A 1 82 ? -9.956 -3.082 15.351 1.00 92.25 82 LEU A O 1
ATOM 663 N N . ILE A 1 83 ? -8.275 -1.907 14.418 1.00 93.12 83 ILE A N 1
ATOM 664 C CA . ILE A 1 83 ? -8.234 -0.853 15.440 1.00 93.12 83 ILE A CA 1
ATOM 665 C C . ILE A 1 83 ? -9.586 -0.143 15.522 1.00 93.12 83 ILE A C 1
ATOM 667 O O . ILE A 1 83 ? -10.092 0.084 16.621 1.00 93.12 83 ILE A O 1
ATOM 671 N N . PHE A 1 84 ? -10.216 0.170 14.388 1.00 93.44 84 PHE A N 1
ATOM 672 C CA . PHE A 1 84 ? -11.518 0.833 14.370 1.00 93.44 84 PHE A CA 1
ATOM 673 C C . PHE A 1 84 ? -12.616 -0.041 14.991 1.00 93.44 84 PHE A C 1
ATOM 675 O O . PHE A 1 84 ? -13.373 0.426 15.846 1.00 93.44 84 PHE A O 1
ATOM 682 N N . LYS A 1 85 ? -12.661 -1.334 14.639 1.00 90.88 85 LYS A N 1
ATOM 683 C CA . LYS A 1 85 ? -13.583 -2.311 15.247 1.00 90.88 85 LYS A CA 1
ATOM 684 C C . LYS A 1 85 ? -13.365 -2.415 16.757 1.00 90.88 85 LYS A C 1
ATOM 686 O O . LYS A 1 85 ? -14.329 -2.432 17.526 1.00 90.88 85 LYS A O 1
ATOM 691 N N . GLN A 1 86 ? -12.108 -2.448 17.201 1.00 90.88 86 GLN A N 1
ATOM 692 C CA . GLN A 1 86 ? -11.774 -2.484 18.622 1.00 90.88 86 GLN A CA 1
ATOM 693 C C . GLN A 1 86 ? -12.174 -1.188 19.336 1.00 90.88 86 GLN A C 1
ATOM 695 O O . GLN A 1 86 ? -12.771 -1.248 20.412 1.00 90.88 86 GLN A O 1
ATOM 700 N N . LYS A 1 87 ? -11.904 -0.028 18.728 1.00 93.69 87 LYS A N 1
ATOM 701 C CA . LYS A 1 87 ? -12.272 1.295 19.244 1.00 93.69 87 LYS A CA 1
ATOM 702 C C . LYS A 1 87 ? -13.781 1.414 19.436 1.00 93.69 87 LYS A C 1
ATOM 704 O O . LYS A 1 87 ? -14.213 1.802 20.519 1.00 93.69 87 LYS A O 1
ATOM 709 N N . ALA A 1 88 ? -14.572 1.027 18.435 1.00 92.50 88 ALA A N 1
ATOM 710 C CA . ALA A 1 88 ? -16.031 1.030 18.524 1.00 92.50 88 ALA A CA 1
ATOM 711 C C . ALA A 1 88 ? -16.529 0.135 19.672 1.00 92.50 88 ALA A C 1
ATOM 713 O O . ALA A 1 88 ? -17.348 0.562 20.484 1.00 92.50 88 ALA A O 1
ATOM 714 N N . GLY A 1 89 ? -15.973 -1.076 19.804 1.00 92.19 89 GLY A N 1
ATOM 715 C CA . GLY A 1 89 ? -16.286 -1.967 20.924 1.00 92.19 89 GLY A CA 1
ATOM 716 C C . GLY A 1 89 ? -15.958 -1.344 22.285 1.00 92.19 89 GLY A C 1
ATOM 717 O O . GLY A 1 89 ? -16.791 -1.357 23.187 1.00 92.19 89 GLY A O 1
ATOM 718 N N . ASN A 1 90 ? -14.778 -0.740 22.424 1.00 92.94 90 ASN A N 1
ATOM 719 C CA . ASN A 1 90 ? -14.365 -0.077 23.662 1.00 92.94 90 ASN A CA 1
ATOM 720 C C . ASN A 1 90 ? -15.260 1.120 24.011 1.00 92.94 90 ASN A C 1
ATOM 722 O O . ASN A 1 90 ? -15.569 1.328 25.182 1.00 92.94 90 ASN A O 1
ATOM 726 N N . GLN A 1 91 ? -15.709 1.883 23.013 1.00 96.56 91 GLN A N 1
ATOM 727 C CA . GLN A 1 91 ? -16.621 3.005 23.222 1.00 96.56 91 GLN A CA 1
ATOM 728 C C . GLN A 1 91 ? -17.973 2.538 23.778 1.00 96.56 91 GLN A C 1
ATOM 730 O O . GLN A 1 91 ? -18.483 3.141 24.720 1.00 96.56 91 GLN A O 1
ATOM 735 N N . VAL A 1 92 ? -18.517 1.427 23.269 1.00 95.62 92 VAL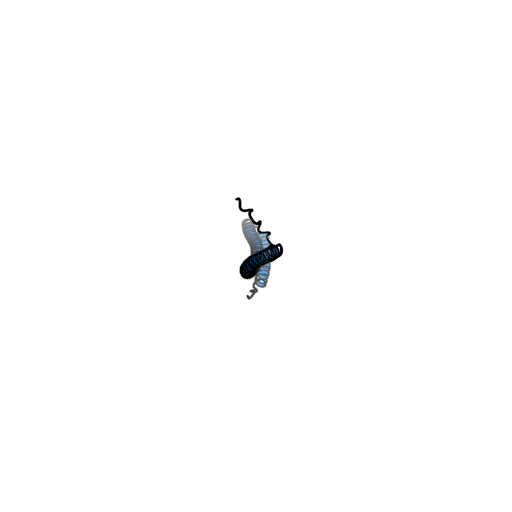 A N 1
ATOM 736 C CA . VAL A 1 92 ? -19.738 0.810 23.818 1.00 95.62 92 VAL A CA 1
ATOM 737 C C . VAL A 1 92 ? -19.536 0.388 25.275 1.00 95.62 92 VAL A C 1
ATOM 739 O O . VAL A 1 92 ? -20.386 0.673 26.118 1.00 95.62 92 VAL A O 1
ATOM 742 N N . LEU A 1 93 ? -18.401 -0.243 25.597 1.00 95.50 93 LEU A N 1
ATOM 743 C CA . L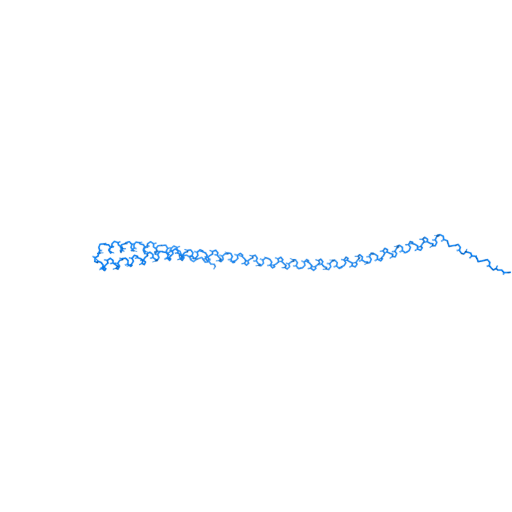EU A 1 93 ? -18.082 -0.628 26.977 1.00 95.50 93 LEU A CA 1
ATOM 744 C C . LEU A 1 93 ? -18.016 0.593 27.906 1.00 95.50 93 LEU A C 1
ATOM 746 O O . LEU A 1 93 ? -18.559 0.551 29.008 1.00 95.50 93 LEU A O 1
ATOM 750 N N . LEU A 1 94 ? -17.401 1.690 27.457 1.00 96.94 94 LEU A N 1
ATOM 751 C CA . LEU A 1 94 ? -17.299 2.921 28.240 1.00 96.94 94 LEU A CA 1
ATOM 752 C C . LEU A 1 94 ? -18.673 3.556 28.501 1.00 96.94 94 LEU A C 1
ATOM 754 O O . LEU A 1 94 ? -18.957 3.958 29.629 1.00 96.94 94 LEU A O 1
ATOM 758 N N . ILE A 1 95 ? -19.545 3.593 27.487 1.00 97.69 95 ILE A N 1
ATOM 759 C CA . ILE A 1 95 ? -20.924 4.087 27.625 1.00 97.69 95 ILE A CA 1
ATOM 760 C C . ILE A 1 95 ? -21.687 3.265 28.668 1.00 97.69 95 ILE A C 1
ATOM 762 O O . ILE A 1 95 ? -22.350 3.837 29.531 1.00 97.69 95 ILE A O 1
ATOM 766 N N . LEU A 1 96 ? -21.568 1.936 28.630 1.00 97.50 96 LEU A N 1
ATOM 767 C CA . LEU A 1 96 ? -22.214 1.057 29.607 1.00 97.50 96 LEU A CA 1
ATOM 768 C C . LEU A 1 96 ? -21.717 1.315 31.030 1.00 97.50 96 LEU A C 1
ATOM 770 O O . LEU A 1 96 ? -22.526 1.413 31.949 1.00 97.50 96 LEU A O 1
ATOM 774 N N . VAL A 1 97 ? -20.404 1.474 31.223 1.00 97.81 97 VAL A N 1
ATOM 775 C CA . VAL A 1 97 ? -19.834 1.816 32.537 1.00 97.81 97 VAL A CA 1
ATOM 776 C C . VAL A 1 97 ? -20.402 3.141 33.046 1.00 97.81 97 VAL A C 1
ATOM 778 O O . VAL A 1 97 ? -20.830 3.220 34.197 1.00 97.81 97 VAL A O 1
ATOM 781 N N . PHE A 1 98 ? -20.482 4.158 32.187 1.00 98.31 98 PHE A N 1
ATOM 782 C CA . PHE A 1 98 ? -21.080 5.441 32.548 1.00 98.31 98 PHE A CA 1
ATOM 783 C C . PHE A 1 98 ? -22.561 5.301 32.937 1.00 98.31 98 PHE A C 1
ATOM 785 O O . PHE A 1 98 ? -22.992 5.834 33.959 1.00 98.31 98 PHE A O 1
ATOM 792 N N . GLN A 1 99 ? -23.338 4.526 32.175 1.00 98.25 99 GLN A N 1
ATOM 793 C CA . GLN A 1 99 ? -24.745 4.257 32.483 1.00 98.25 99 GLN A CA 1
ATOM 794 C C . GLN A 1 99 ? -24.930 3.496 33.803 1.00 98.25 99 GLN A C 1
ATOM 796 O O . GLN A 1 99 ? -25.882 3.778 34.526 1.00 98.25 99 GLN A O 1
ATOM 801 N N . ILE A 1 100 ? -24.026 2.571 34.146 1.00 98.44 100 ILE A N 1
ATOM 802 C CA . ILE A 1 100 ? -24.039 1.867 35.439 1.00 98.44 100 ILE A CA 1
ATOM 803 C C . ILE A 1 100 ? -23.813 2.852 36.584 1.00 98.44 100 ILE A C 1
ATOM 805 O O . ILE A 1 100 ? -24.538 2.809 37.577 1.00 98.44 100 ILE A O 1
ATOM 809 N N . ILE A 1 101 ? -22.817 3.734 36.455 1.00 98.31 101 ILE A N 1
ATOM 810 C CA . ILE A 1 101 ? -22.525 4.756 37.468 1.00 98.31 101 ILE A CA 1
ATOM 811 C C . ILE A 1 101 ? -23.749 5.655 37.661 1.00 98.31 101 ILE A C 1
ATOM 813 O O . ILE A 1 101 ? -24.177 5.853 38.796 1.00 98.31 101 ILE A O 1
ATOM 817 N N . LYS A 1 102 ? -24.366 6.107 36.563 1.00 98.38 102 LYS A N 1
ATOM 818 C CA . LYS A 1 102 ? -25.586 6.917 36.606 1.00 98.38 102 LYS A CA 1
ATOM 819 C C . LYS A 1 102 ? -26.754 6.181 37.275 1.00 98.38 102 LYS A C 1
ATOM 821 O O . LYS A 1 102 ? -27.357 6.718 38.191 1.00 98.38 102 LYS A O 1
ATOM 826 N N . ALA A 1 103 ? -27.026 4.931 36.898 1.00 98.38 103 ALA A N 1
ATOM 827 C CA . ALA A 1 103 ? -28.096 4.138 37.511 1.00 98.38 103 ALA A CA 1
ATOM 828 C C . ALA A 1 103 ? -27.884 3.943 39.023 1.00 98.38 103 ALA A C 1
ATOM 830 O O . ALA A 1 103 ? -28.832 4.018 39.798 1.00 98.38 103 ALA A O 1
ATOM 831 N N . ARG A 1 104 ? -26.633 3.753 39.464 1.00 97.62 104 ARG A N 1
ATOM 832 C CA . ARG A 1 104 ? -26.295 3.686 40.896 1.00 97.62 104 ARG A CA 1
ATOM 833 C C . ARG A 1 104 ? -26.512 5.017 41.609 1.00 97.62 104 ARG A C 1
ATOM 835 O O . ARG A 1 104 ? -27.012 5.013 42.729 1.00 97.62 104 ARG A O 1
ATOM 842 N N . GLN A 1 105 ? -26.149 6.131 40.974 1.00 98.12 105 GLN A N 1
ATOM 843 C CA . GLN A 1 105 ? -26.400 7.475 41.497 1.00 98.12 105 GLN A CA 1
ATOM 844 C C . GLN A 1 105 ? -27.905 7.739 41.656 1.00 98.12 105 GLN A C 1
ATOM 846 O O . GLN A 1 105 ? -28.329 8.253 42.688 1.00 98.12 105 GLN A O 1
ATOM 851 N N . ASP A 1 106 ? -28.704 7.286 40.690 1.00 98.00 106 ASP A N 1
ATOM 852 C CA . ASP A 1 106 ? -30.168 7.384 40.684 1.00 98.00 106 ASP A CA 1
ATOM 853 C C . ASP A 1 106 ? -30.850 6.338 41.603 1.00 98.00 106 ASP A C 1
ATOM 855 O O . ASP A 1 106 ? -32.075 6.261 41.655 1.00 98.00 106 ASP A O 1
ATOM 859 N N . ARG A 1 107 ? -30.073 5.524 42.342 1.00 97.62 107 ARG A N 1
ATOM 860 C CA . ARG A 1 107 ? -30.525 4.395 43.189 1.00 97.62 107 ARG A CA 1
ATOM 861 C C . ARG A 1 107 ? -31.321 3.305 42.451 1.00 97.62 107 ARG A C 1
ATOM 863 O O . ARG A 1 107 ? -31.962 2.469 43.086 1.00 97.62 107 ARG A O 1
ATOM 870 N N . ASP A 1 108 ? -31.225 3.247 41.127 1.00 97.88 108 ASP A N 1
ATOM 871 C CA . ASP A 1 108 ? -31.798 2.185 40.298 1.00 97.88 108 ASP A CA 1
ATOM 872 C C . ASP A 1 108 ? -30.831 0.991 40.213 1.00 97.88 108 ASP A C 1
ATOM 874 O O . ASP A 1 108 ? -30.089 0.781 39.244 1.00 97.88 108 ASP A O 1
ATOM 878 N N . PHE A 1 109 ? -30.813 0.193 41.283 1.00 97.12 109 PHE A N 1
ATOM 879 C CA . PHE A 1 109 ? -29.940 -0.978 41.378 1.00 97.12 109 PHE A CA 1
ATOM 880 C C . PHE A 1 109 ? -30.337 -2.103 40.416 1.00 97.12 109 PHE A C 1
ATOM 882 O O . PHE A 1 109 ? -29.460 -2.843 39.966 1.00 97.12 109 PHE A O 1
ATOM 889 N N . GLY A 1 110 ? -31.621 -2.209 40.058 1.00 98.00 110 GLY A N 1
ATOM 890 C CA . GLY A 1 110 ? -32.104 -3.192 39.087 1.00 98.00 110 GLY A CA 1
ATOM 891 C C . GLY A 1 110 ? -31.504 -2.947 37.703 1.00 98.00 110 GLY A C 1
ATOM 892 O O . GLY A 1 110 ? -30.909 -3.849 37.106 1.00 98.00 110 GLY A O 1
ATOM 893 N N . LYS A 1 111 ? -31.559 -1.697 37.229 1.00 97.56 111 LYS A N 1
ATOM 894 C CA . LYS A 1 111 ? -30.923 -1.281 35.974 1.00 97.56 111 LYS A CA 1
ATOM 895 C C . LYS A 1 111 ? -29.401 -1.353 36.037 1.00 97.56 111 LYS A C 1
ATOM 897 O O . LYS A 1 111 ? -28.766 -1.791 35.081 1.00 97.56 111 LYS A O 1
ATOM 902 N N . ALA A 1 112 ? -28.791 -0.964 37.156 1.00 98.06 112 ALA A N 1
ATOM 903 C CA . ALA A 1 112 ? -27.344 -1.086 37.317 1.00 98.06 112 ALA A CA 1
ATOM 904 C C . ALA A 1 112 ? -26.873 -2.551 37.213 1.00 98.06 112 ALA A C 1
ATOM 906 O O . ALA A 1 112 ? -25.850 -2.825 36.582 1.00 98.06 112 ALA A O 1
ATOM 907 N N . ALA A 1 113 ? -27.621 -3.494 37.796 1.00 97.81 113 ALA A N 1
ATOM 908 C CA . ALA A 1 113 ? -27.319 -4.921 37.728 1.00 97.81 113 ALA A CA 1
ATOM 909 C C . ALA A 1 113 ? -27.473 -5.482 36.304 1.00 97.81 113 ALA A C 1
ATOM 911 O O . ALA A 1 113 ? -26.579 -6.188 35.829 1.00 97.81 113 ALA A O 1
ATOM 912 N N . SER A 1 114 ? -28.550 -5.129 35.592 1.00 98.06 114 SER A N 1
ATOM 913 C CA . SER A 1 114 ? -28.776 -5.589 34.213 1.00 98.06 114 SER A CA 1
ATOM 914 C C . SER A 1 114 ? -27.714 -5.065 33.235 1.00 98.06 114 SER A C 1
ATOM 916 O O . SER A 1 114 ? -27.181 -5.825 32.417 1.00 98.06 114 SER A O 1
ATOM 918 N N . LEU A 1 115 ? -27.316 -3.796 33.375 1.00 98.06 115 LEU A N 1
ATOM 919 C CA . LEU A 1 115 ? -26.219 -3.203 32.607 1.00 98.06 115 LEU A CA 1
ATOM 920 C C . LEU A 1 115 ? -24.873 -3.873 32.923 1.00 98.06 115 LEU A C 1
ATOM 922 O O . LEU A 1 115 ? -24.091 -4.138 32.012 1.00 98.06 115 LEU A O 1
ATOM 926 N N . ALA A 1 116 ? -24.603 -4.203 34.191 1.00 97.50 116 ALA A N 1
ATOM 927 C CA . ALA A 1 116 ? -23.375 -4.892 34.590 1.00 97.50 116 ALA A CA 1
ATOM 928 C C . ALA A 1 116 ? -23.291 -6.332 34.049 1.00 97.50 116 ALA A C 1
ATOM 930 O O . ALA A 1 116 ? -22.206 -6.788 33.679 1.00 97.50 116 ALA A O 1
ATOM 931 N N . CYS A 1 117 ? -24.413 -7.055 33.966 1.00 97.44 117 CYS A N 1
ATOM 932 C CA . CYS A 1 117 ? -24.472 -8.348 33.277 1.00 97.44 117 CYS A CA 1
ATOM 933 C C . CYS A 1 117 ? -24.159 -8.193 31.784 1.00 97.44 117 CYS A C 1
ATOM 935 O O . CYS A 1 117 ? -23.228 -8.828 31.293 1.00 97.44 117 CYS A O 1
ATOM 937 N N . THR A 1 118 ? -24.829 -7.257 31.106 1.00 97.25 118 THR A N 1
ATOM 938 C CA . THR A 1 118 ? -24.572 -6.946 29.688 1.00 97.25 118 THR A CA 1
ATOM 939 C C . THR A 1 118 ? -23.099 -6.599 29.432 1.00 97.25 118 THR A C 1
ATOM 941 O O . THR A 1 118 ? -22.493 -7.079 28.473 1.00 97.25 118 THR A O 1
ATOM 944 N N . LEU A 1 119 ? -22.489 -5.796 30.310 1.00 96.75 119 LEU A N 1
ATOM 945 C CA . LEU A 1 119 ? -21.079 -5.422 30.221 1.00 96.75 119 LEU A CA 1
ATOM 946 C C . LEU A 1 119 ? -20.153 -6.645 30.319 1.00 96.75 119 LEU A C 1
ATOM 948 O O . LEU A 1 119 ? -19.218 -6.765 29.525 1.00 96.75 119 LEU A O 1
ATOM 952 N N . ARG A 1 120 ? -20.412 -7.566 31.259 1.00 96.31 120 ARG A N 1
ATOM 953 C CA . ARG A 1 120 ? -19.629 -8.806 31.411 1.00 96.31 120 ARG A CA 1
ATOM 954 C C . ARG A 1 120 ? -19.685 -9.668 30.151 1.00 96.31 120 ARG A C 1
ATOM 956 O O . ARG A 1 120 ? -18.633 -10.102 29.677 1.00 96.31 120 ARG A O 1
ATOM 963 N N . ASP A 1 121 ? -20.868 -9.832 29.567 1.00 94.62 121 ASP A N 1
ATOM 964 C CA . ASP A 1 121 ? -21.054 -10.617 28.343 1.00 94.62 121 ASP A CA 1
ATOM 965 C C . ASP A 1 121 ? -20.313 -10.005 27.149 1.00 94.62 121 ASP A C 1
ATOM 967 O O . ASP A 1 121 ? -19.670 -10.712 26.367 1.00 94.62 121 ASP A O 1
ATOM 971 N N . LEU A 1 122 ? -20.359 -8.678 27.004 1.00 93.81 122 LEU A N 1
ATOM 972 C CA . LEU A 1 122 ? -19.648 -7.977 25.934 1.00 93.81 122 LEU A CA 1
ATOM 973 C C . LEU A 1 122 ? -18.128 -8.070 26.092 1.00 93.81 122 LEU A C 1
ATOM 975 O O . LEU A 1 122 ? -17.429 -8.312 25.105 1.00 93.81 122 LEU A O 1
ATOM 979 N N . ILE A 1 123 ? -17.608 -7.946 27.317 1.00 92.88 123 ILE A N 1
ATOM 980 C CA . ILE A 1 123 ? -16.177 -8.126 27.600 1.00 92.88 123 ILE A CA 1
ATOM 981 C C . ILE A 1 123 ? -15.741 -9.556 27.260 1.00 92.88 123 ILE A C 1
ATOM 983 O O . ILE A 1 123 ? -14.698 -9.735 26.626 1.00 92.88 123 ILE A O 1
ATOM 987 N N . ALA A 1 124 ? -16.531 -10.568 27.629 1.00 91.75 124 ALA A N 1
ATOM 988 C CA . ALA A 1 124 ? -16.242 -11.964 27.303 1.00 91.75 124 ALA A CA 1
ATOM 989 C C . ALA A 1 124 ? -16.189 -12.191 25.780 1.00 91.75 124 ALA A C 1
ATOM 991 O O . ALA A 1 124 ? -15.202 -12.722 25.262 1.00 91.75 124 ALA A O 1
ATOM 992 N N . LYS A 1 125 ? -17.187 -11.683 25.043 1.00 88.06 125 LYS A N 1
ATOM 993 C CA . LYS A 1 125 ? -17.230 -11.739 23.569 1.00 88.06 125 LYS A CA 1
ATOM 994 C C . LYS A 1 125 ? -16.038 -11.025 22.921 1.00 88.06 125 LYS A C 1
ATOM 996 O O . LYS A 1 125 ? -15.513 -11.491 21.910 1.00 88.06 125 LYS A O 1
ATOM 1001 N N . GLN A 1 126 ? -15.586 -9.905 23.484 1.00 84.56 126 GLN A N 1
ATOM 1002 C CA . GLN A 1 126 ? -14.452 -9.146 22.950 1.00 84.56 126 GLN A CA 1
ATOM 1003 C C . GLN A 1 126 ? -13.099 -9.818 23.245 1.00 84.56 126 GLN A C 1
ATOM 1005 O O . GLN A 1 126 ? -12.196 -9.764 22.408 1.00 84.56 126 GLN A O 1
ATOM 1010 N N . LYS A 1 127 ? -12.942 -10.467 24.409 1.00 78.62 127 LYS A N 1
ATOM 1011 C CA . LYS A 1 127 ? -11.735 -11.239 24.757 1.00 78.62 127 LYS A CA 1
ATOM 1012 C C . LYS A 1 127 ? -11.556 -12.458 23.848 1.00 78.62 127 LYS A C 1
ATOM 1014 O O . LYS A 1 127 ? -10.452 -12.667 23.354 1.00 78.62 127 LYS A O 1
ATOM 1019 N N . GLY A 1 128 ? -12.636 -13.186 23.549 1.00 71.50 128 GLY A N 1
ATOM 1020 C CA . GLY A 1 128 ? -12.596 -14.316 22.609 1.00 71.50 128 GLY A CA 1
ATOM 1021 C C . GLY A 1 128 ? -12.133 -13.914 21.202 1.00 71.50 128 GLY A C 1
ATOM 1022 O O . GLY A 1 128 ? -11.328 -14.607 20.589 1.00 71.50 128 GLY A O 1
ATOM 1023 N N . LYS A 1 129 ? -12.550 -12.734 20.721 1.00 64.94 129 LYS A N 1
ATOM 1024 C CA . LYS A 1 129 ? -12.103 -12.188 19.426 1.00 64.94 129 LYS A CA 1
ATOM 1025 C C . LYS A 1 129 ? -10.634 -11.751 19.422 1.00 64.94 129 LYS A C 1
ATOM 1027 O O . LYS A 1 129 ? -9.985 -11.865 18.393 1.00 64.94 129 LYS A O 1
ATOM 1032 N N . ARG A 1 130 ? -10.095 -11.276 20.551 1.00 61.28 130 ARG A N 1
ATOM 1033 C CA . ARG A 1 130 ? -8.680 -10.876 20.670 1.00 61.28 130 ARG A CA 1
ATOM 1034 C C . ARG A 1 130 ? -7.714 -12.060 20.587 1.00 61.28 130 ARG A C 1
ATOM 1036 O O . ARG A 1 130 ? -6.660 -11.916 19.984 1.00 61.28 130 ARG A O 1
ATOM 1043 N N . MET A 1 131 ? -8.074 -13.217 21.148 1.00 57.22 131 MET A N 1
ATOM 1044 C CA . MET A 1 131 ? -7.224 -14.416 21.089 1.00 57.22 131 MET A CA 1
ATOM 1045 C C . MET A 1 131 ? -7.123 -15.014 19.681 1.00 57.22 131 MET A C 1
ATOM 1047 O O . MET A 1 131 ? -6.062 -15.505 19.313 1.00 57.22 131 MET A O 1
ATOM 1051 N N . LEU A 1 132 ? -8.186 -14.929 18.874 1.00 54.78 132 LEU A N 1
ATOM 1052 C CA . LEU A 1 132 ? -8.180 -15.439 17.496 1.00 54.78 132 LEU A CA 1
ATOM 1053 C C . LEU A 1 132 ? -7.281 -14.610 16.555 1.00 54.78 132 LEU A C 1
ATOM 1055 O O . LEU A 1 132 ? -6.812 -15.116 15.543 1.00 54.78 132 LEU A O 1
ATOM 1059 N N . MET A 1 133 ? -7.021 -13.346 16.905 1.00 56.31 133 MET A N 1
ATOM 1060 C CA . MET A 1 133 ? -6.248 -12.397 16.094 1.00 56.31 133 MET A CA 1
ATOM 1061 C C . MET A 1 133 ? -4.754 -12.344 16.459 1.00 56.31 133 MET A C 1
ATOM 1063 O O . MET A 1 133 ? -4.001 -11.615 15.826 1.00 56.31 133 MET A O 1
ATOM 1067 N N . ALA A 1 134 ? -4.310 -13.100 17.470 1.00 55.41 134 ALA A N 1
ATOM 1068 C CA . ALA A 1 134 ? -2.930 -13.083 17.965 1.00 55.41 134 ALA A CA 1
ATOM 1069 C C . ALA A 1 134 ? -1.985 -14.060 17.233 1.00 55.41 134 ALA A C 1
ATOM 1071 O O . ALA A 1 134 ? -0.894 -14.326 17.731 1.00 55.41 134 ALA A O 1
ATOM 1072 N N . CYS A 1 135 ? -2.376 -14.617 16.078 1.00 35.84 135 CYS A N 1
ATOM 1073 C CA . CYS A 1 135 ? -1.460 -15.420 15.265 1.00 35.84 135 CYS A CA 1
ATOM 1074 C C . CYS A 1 135 ? -0.434 -14.495 14.591 1.00 35.84 135 CYS A C 1
ATOM 1076 O O . CYS A 1 135 ? -0.819 -13.703 13.728 1.00 35.84 135 CYS A O 1
ATOM 1078 N N . PRO A 1 136 ? 0.864 -14.588 14.931 1.00 49.09 136 PRO A N 1
ATOM 1079 C CA . PRO A 1 136 ? 1.875 -13.815 14.238 1.00 49.09 136 PRO A CA 1
ATOM 1080 C C . PRO A 1 136 ? 2.036 -14.399 12.833 1.00 49.09 136 PRO A C 1
ATOM 1082 O O . PRO A 1 136 ? 2.424 -15.562 12.680 1.00 49.09 136 PRO A O 1
ATOM 1085 N N . LYS A 1 137 ? 1.737 -13.605 11.796 1.00 48.91 137 LYS A N 1
ATOM 1086 C CA . LYS A 1 137 ? 2.195 -13.900 10.434 1.00 48.91 137 LYS A CA 1
ATOM 1087 C C . LYS A 1 137 ? 3.722 -13.799 10.465 1.00 48.91 137 LYS A C 1
ATOM 1089 O O . LYS A 1 137 ? 4.284 -12.711 10.443 1.00 48.91 137 LYS A O 1
ATOM 1094 N N . ARG A 1 138 ? 4.361 -14.960 10.631 1.00 41.47 138 ARG A N 1
ATOM 1095 C CA . ARG A 1 138 ? 5.801 -15.172 10.473 1.00 41.47 138 ARG A CA 1
ATOM 1096 C C . ARG A 1 138 ? 6.154 -14.746 9.045 1.00 41.47 138 ARG A C 1
ATOM 1098 O O . ARG A 1 138 ? 5.635 -15.350 8.106 1.00 41.47 138 ARG A O 1
ATOM 1105 N N . VAL A 1 139 ? 6.964 -13.702 8.913 1.00 39.47 139 VAL A N 1
ATOM 1106 C CA . VAL A 1 139 ? 7.739 -13.417 7.700 1.00 39.47 139 VAL A CA 1
ATOM 1107 C C . VAL A 1 139 ? 9.158 -13.875 7.978 1.00 39.47 139 VAL A C 1
ATOM 1109 O O . VAL A 1 139 ? 9.640 -13.573 9.095 1.00 39.47 139 VAL A O 1
#

Organism: NCBI:txid152421